Protein AF-A0A4Q2Y8M2-F1 (afdb_monomer_lite)

Secondary structure (DSSP, 8-state):
---SS-EEEEPPTTS-SHHHHHHHHHHTS-EEEEEE-TTS-EEEEEE---S-EEEEE--BTTB---SHHHHHHHHHHHHHTT----EEEESSTTTTTT-GGGHHHHHHHHHHHHHTT--SEEEEE--B-SEEEE----S-GGGS-TTEESSS-BB-HHHHHHHHHHHHHHHHHHH-

Foldseek 3Di:
DADPDAEEFEADQAQHQVVRVVVLVVQQAWDWDWDADPVRDIDIDIHHGDLRYAYEQAAHPVAGQLAPVSLVVQLVVCVVSVHDLAYEYELAHRVQVLDQVSSLVSLLNNLVCLLVQDPNHPYYHFFEWQDFFADDDDPPPVPDDPTHHNDRTHHHPVSVVVSVVSNVVSNVSNVD

Radius of gyration: 18.72 Å; chains: 1; bounding box: 33×50×51 Å

Structure (mmCIF, N/CA/C/O backbone):
data_AF-A0A4Q2Y8M2-F1
#
_entry.id   AF-A0A4Q2Y8M2-F1
#
loop_
_atom_site.group_PDB
_atom_site.id
_atom_site.type_symbol
_atom_site.label_atom_id
_atom_site.label_alt_id
_atom_site.label_comp_id
_atom_site.label_asym_id
_atom_site.label_entity_id
_atom_site.label_seq_id
_atom_site.pdbx_PDB_ins_code
_atom_site.Cartn_x
_atom_site.Cartn_y
_atom_site.Cartn_z
_atom_site.occupancy
_atom_site.B_iso_or_equiv
_atom_site.auth_seq_id
_atom_site.auth_comp_id
_atom_site.auth_asym_id
_atom_site.auth_atom_id
_atom_site.pdbx_PDB_model_num
ATOM 1 N N . SER A 1 1 ? -5.500 16.878 3.186 1.00 90.25 1 SER A N 1
ATOM 2 C CA . SER A 1 1 ? -6.863 17.110 3.702 1.00 90.25 1 SER A CA 1
ATOM 3 C C . SER A 1 1 ? -7.914 17.375 2.622 1.00 90.25 1 SER A C 1
ATOM 5 O O . SER A 1 1 ? -9.065 17.073 2.869 1.00 90.25 1 SER A O 1
ATOM 7 N N . GLY A 1 2 ? -7.593 17.951 1.450 1.00 95.31 2 GLY A N 1
ATOM 8 C CA . GLY A 1 2 ? -8.614 18.401 0.478 1.00 95.31 2 GLY A CA 1
ATOM 9 C C . GLY A 1 2 ? -9.017 17.437 -0.646 1.00 95.31 2 GLY A C 1
ATOM 10 O O . GLY A 1 2 ? -9.758 17.847 -1.533 1.00 95.31 2 GLY A O 1
ATOM 11 N N . LEU A 1 3 ? -8.504 16.203 -0.670 1.00 97.00 3 LEU A N 1
ATOM 12 C CA . LEU A 1 3 ? -8.847 15.233 -1.718 1.00 97.00 3 LEU A CA 1
ATOM 13 C C . LEU A 1 3 ? -10.211 14.594 -1.440 1.00 97.00 3 LEU A C 1
ATOM 15 O O . LEU A 1 3 ? -10.475 14.175 -0.318 1.00 97.00 3 LEU A 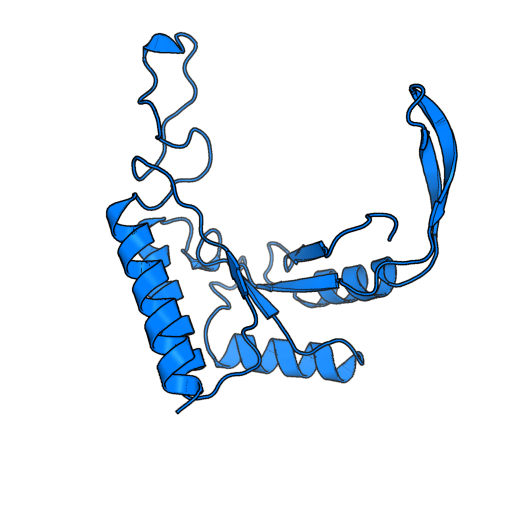O 1
ATOM 19 N N . SER A 1 4 ? -11.036 14.456 -2.477 1.00 96.25 4 SER A N 1
ATOM 20 C CA . SER A 1 4 ? -12.391 13.881 -2.407 1.00 96.25 4 SER A CA 1
ATOM 21 C C . SER A 1 4 ? -12.416 12.344 -2.451 1.00 96.25 4 SER A C 1
ATOM 23 O O . SER A 1 4 ? -13.362 11.757 -2.969 1.00 96.25 4 SER A O 1
ATOM 25 N N . MET A 1 5 ? -11.361 11.688 -1.966 1.00 97.88 5 MET A N 1
ATOM 26 C CA . MET A 1 5 ? -11.215 10.229 -1.960 1.00 97.88 5 MET A CA 1
ATOM 27 C C . MET A 1 5 ? -10.392 9.767 -0.747 1.00 97.88 5 MET A C 1
ATOM 29 O O . MET A 1 5 ? -9.653 10.582 -0.181 1.00 97.88 5 MET A O 1
ATOM 33 N N . PRO A 1 6 ? -10.474 8.482 -0.350 1.00 97.81 6 PRO A N 1
ATOM 34 C CA . PRO A 1 6 ? -9.607 7.926 0.684 1.00 97.81 6 PRO A CA 1
ATOM 35 C C . PRO A 1 6 ? -8.120 8.068 0.341 1.00 97.81 6 PRO A C 1
ATOM 37 O O . PRO A 1 6 ? -7.733 7.984 -0.825 1.00 97.81 6 PRO A O 1
ATOM 40 N N . VAL A 1 7 ? -7.278 8.262 1.359 1.00 98.38 7 VAL A N 1
ATOM 41 C CA . VAL A 1 7 ? -5.824 8.428 1.189 1.00 98.38 7 VAL A CA 1
ATOM 42 C C . VAL A 1 7 ? -5.074 7.512 2.147 1.00 98.38 7 VAL A C 1
ATOM 44 O O . VAL A 1 7 ? -5.260 7.576 3.358 1.00 98.38 7 VAL A O 1
ATOM 47 N N . GLY A 1 8 ? -4.203 6.662 1.611 1.00 98.31 8 GLY A N 1
ATOM 48 C CA . GLY A 1 8 ? -3.321 5.828 2.421 1.00 98.31 8 GLY A CA 1
ATOM 49 C C . GLY A 1 8 ? -1.956 6.484 2.632 1.00 98.31 8 GLY A C 1
ATOM 50 O O . GLY A 1 8 ? -1.330 6.945 1.676 1.00 98.31 8 GLY A O 1
ATOM 51 N N . PHE A 1 9 ? -1.473 6.506 3.873 1.00 98.56 9 PHE A N 1
ATOM 52 C CA . PHE A 1 9 ? -0.144 7.005 4.229 1.00 98.56 9 PHE A CA 1
ATOM 53 C C . PHE A 1 9 ? 0.800 5.837 4.522 1.00 98.56 9 PHE A C 1
ATOM 55 O O . PHE A 1 9 ? 0.577 5.057 5.446 1.00 98.56 9 PHE A O 1
ATOM 62 N N . LYS A 1 10 ? 1.873 5.717 3.731 1.00 98.50 10 LYS A N 1
ATOM 63 C CA . LYS A 1 10 ? 2.918 4.699 3.922 1.00 98.50 10 LYS A CA 1
ATOM 64 C C . LYS A 1 10 ? 3.766 5.002 5.157 1.00 98.50 10 LYS A C 1
ATOM 66 O O . LYS A 1 10 ? 4.166 6.149 5.356 1.00 98.50 10 LYS A O 1
ATOM 71 N N . ASN A 1 11 ? 4.133 3.971 5.923 1.00 98.12 11 ASN A N 1
ATOM 72 C CA . ASN A 1 11 ? 5.161 4.114 6.957 1.00 98.12 11 ASN A CA 1
ATOM 73 C C . ASN A 1 11 ? 6.494 4.618 6.355 1.00 98.12 11 ASN A C 1
ATOM 75 O O . ASN A 1 11 ? 6.804 4.421 5.167 1.00 98.12 11 ASN A O 1
ATOM 79 N N . GLY A 1 12 ? 7.312 5.276 7.181 1.00 96.06 12 GLY A N 1
ATOM 80 C CA . GLY A 1 12 ? 8.600 5.832 6.763 1.00 96.06 12 GLY A CA 1
ATOM 81 C C . GLY A 1 12 ? 9.545 4.755 6.221 1.00 96.06 12 GLY A C 1
ATOM 82 O O . GLY A 1 12 ? 9.462 3.597 6.618 1.00 96.06 12 GLY A O 1
ATOM 83 N N . THR A 1 13 ? 10.481 5.116 5.337 1.00 92.00 13 THR A N 1
ATOM 84 C CA . THR A 1 13 ? 11.440 4.158 4.736 1.00 92.00 13 THR A CA 1
A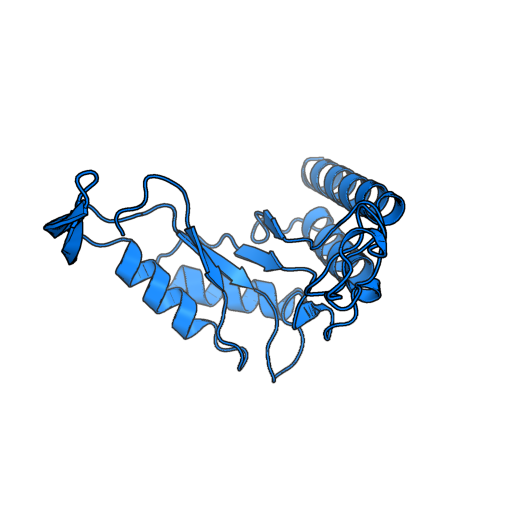TOM 85 C C . THR A 1 13 ? 12.347 3.482 5.771 1.00 92.00 13 THR A C 1
ATOM 87 O O . THR A 1 13 ? 12.871 2.400 5.525 1.00 92.00 13 THR A O 1
ATOM 90 N N . GLY A 1 14 ? 12.515 4.092 6.948 1.00 92.50 14 GLY A N 1
ATOM 91 C CA . GLY A 1 14 ? 13.184 3.483 8.099 1.00 92.50 14 GLY A CA 1
ATOM 92 C C . GLY A 1 14 ? 12.340 2.465 8.879 1.00 92.50 14 GLY A C 1
ATOM 93 O O . GLY A 1 14 ? 12.885 1.831 9.766 1.00 92.50 14 GLY A O 1
ATOM 94 N N . GLY A 1 15 ? 11.048 2.307 8.567 1.00 92.75 15 GLY A N 1
ATOM 95 C CA . GLY A 1 15 ? 10.101 1.441 9.288 1.00 92.75 15 GLY A CA 1
ATOM 96 C C . GLY A 1 15 ? 9.174 2.181 10.263 1.00 92.75 15 GLY A C 1
ATOM 97 O O . GLY A 1 15 ? 8.195 1.607 10.723 1.00 92.75 15 GLY A O 1
ATOM 98 N N . SER A 1 16 ? 9.427 3.466 10.547 1.00 94.94 16 SER A N 1
ATOM 99 C CA . SER A 1 16 ? 8.624 4.238 11.510 1.00 94.94 16 SER A CA 1
ATOM 100 C C . SER A 1 16 ? 7.170 4.406 11.057 1.00 94.94 16 SER A C 1
ATOM 102 O O . SER A 1 16 ? 6.900 5.017 10.017 1.00 94.94 16 SER A O 1
ATOM 104 N N . ILE A 1 17 ? 6.246 3.887 11.867 1.00 96.62 17 ILE A N 1
ATOM 105 C CA . ILE A 1 17 ? 4.794 4.023 11.691 1.00 96.62 17 ILE A CA 1
ATOM 106 C C . ILE A 1 17 ? 4.316 5.413 12.133 1.00 96.62 17 ILE A C 1
ATOM 108 O O . ILE A 1 17 ? 3.436 5.972 11.484 1.00 96.62 17 ILE A O 1
ATOM 112 N N . GLN A 1 18 ? 4.936 6.013 13.159 1.00 97.31 18 GLN A N 1
ATOM 113 C CA . GLN A 1 18 ? 4.498 7.290 13.742 1.00 97.31 18 GLN A CA 1
ATOM 114 C C . GLN A 1 18 ? 4.350 8.406 12.696 1.00 97.31 18 GLN A C 1
ATOM 116 O O . GLN A 1 18 ? 3.359 9.123 12.709 1.00 97.31 18 GLN A O 1
ATOM 121 N N . ILE A 1 19 ? 5.266 8.477 11.723 1.00 96.19 19 ILE A N 1
ATOM 122 C CA . ILE A 1 19 ? 5.219 9.465 10.630 1.00 96.19 19 ILE A CA 1
ATOM 123 C C . ILE A 1 19 ? 3.903 9.377 9.839 1.00 96.19 19 ILE A C 1
ATOM 125 O O . ILE A 1 19 ? 3.341 10.396 9.444 1.00 96.19 19 ILE A O 1
ATOM 129 N N . ALA A 1 20 ? 3.407 8.162 9.591 1.00 97.94 20 ALA A N 1
ATOM 130 C CA . ALA A 1 20 ? 2.149 7.965 8.881 1.00 97.94 20 ALA A CA 1
ATOM 131 C C . ALA A 1 20 ? 0.944 8.315 9.763 1.00 97.94 20 ALA A C 1
ATOM 133 O O . ALA A 1 20 ? -0.022 8.884 9.262 1.00 97.94 20 ALA A O 1
ATOM 134 N N . LEU A 1 21 ? 1.010 8.029 11.066 1.00 98.00 21 LEU A N 1
ATOM 135 C CA . LEU A 1 21 ? -0.060 8.368 12.003 1.00 98.00 21 LEU A CA 1
ATOM 136 C C . LEU A 1 21 ? -0.215 9.885 12.170 1.00 98.00 21 LEU A C 1
ATOM 138 O O . LEU A 1 21 ? -1.326 10.403 12.055 1.00 98.00 21 LEU A O 1
ATOM 142 N N . ASP A 1 22 ? 0.898 10.608 12.316 1.00 97.88 22 ASP A N 1
ATOM 143 C CA . ASP A 1 22 ? 0.912 12.075 12.361 1.00 97.88 22 ASP A CA 1
ATOM 144 C C . ASP A 1 22 ? 0.317 12.670 11.074 1.00 97.88 22 ASP A C 1
ATOM 146 O O . ASP A 1 22 ? -0.458 13.630 11.105 1.00 97.88 22 ASP A O 1
ATOM 150 N N . ALA A 1 23 ? 0.634 12.068 9.923 1.00 98.00 23 ALA A N 1
ATOM 151 C CA . ALA A 1 23 ? 0.098 12.488 8.635 1.00 98.00 23 ALA A CA 1
ATOM 152 C C . ALA A 1 23 ? -1.414 12.235 8.512 1.00 98.00 23 ALA A C 1
ATOM 154 O O . ALA A 1 23 ? -2.127 13.101 8.005 1.00 98.00 23 ALA A O 1
ATOM 155 N N . ILE A 1 24 ? -1.916 11.100 9.014 1.00 98.19 24 ILE A N 1
ATOM 156 C CA . ILE A 1 24 ? -3.353 10.782 9.065 1.00 98.19 24 ILE A CA 1
ATOM 157 C C . ILE A 1 24 ? -4.092 11.805 9.935 1.00 98.19 24 ILE A C 1
ATOM 159 O O . ILE A 1 24 ? -5.086 12.379 9.486 1.00 98.19 24 ILE A O 1
ATOM 163 N N . GLN A 1 25 ? -3.586 12.091 11.140 1.00 97.38 25 GLN A N 1
ATOM 164 C CA . GLN A 1 25 ? -4.183 13.092 12.029 1.00 97.38 25 GLN A CA 1
ATOM 165 C C . GLN A 1 25 ? -4.171 14.493 11.413 1.00 97.38 25 GLN A C 1
ATOM 167 O O . GLN A 1 25 ? -5.164 15.212 11.474 1.00 97.38 25 GLN A O 1
ATOM 172 N N . SER A 1 26 ? -3.059 14.892 10.793 1.00 98.00 26 SER A N 1
ATOM 173 C CA . SER A 1 26 ? -2.963 16.185 10.116 1.00 98.00 26 SER A CA 1
ATOM 174 C C . SER A 1 26 ? -3.946 16.268 8.947 1.00 98.00 26 SER A C 1
ATOM 176 O O . SER A 1 26 ? -4.658 17.262 8.788 1.00 98.00 26 SER A O 1
ATOM 178 N N . ALA A 1 27 ? -4.046 15.208 8.141 1.00 98.06 27 ALA A N 1
ATOM 179 C CA . ALA A 1 27 ? -4.924 15.166 6.982 1.00 98.06 27 ALA A CA 1
ATOM 180 C C . ALA A 1 27 ? -6.414 15.184 7.347 1.00 98.06 27 ALA A C 1
ATOM 182 O O . ALA A 1 27 ? -7.194 15.679 6.528 1.00 98.06 27 ALA A O 1
ATOM 183 N N . SER A 1 28 ? -6.801 14.709 8.537 1.00 96.75 28 SER A N 1
ATOM 184 C CA . SER A 1 28 ? -8.193 14.712 9.009 1.00 96.75 28 SER A CA 1
ATOM 185 C C . SER A 1 28 ? -8.701 16.086 9.450 1.00 96.75 28 SER A C 1
ATOM 187 O O . SER A 1 28 ? -9.899 16.255 9.657 1.00 96.75 28 SER A O 1
ATOM 189 N N . ARG A 1 29 ? -7.825 17.093 9.557 1.00 97.69 29 ARG A N 1
ATOM 190 C CA . ARG A 1 29 ? -8.188 18.451 9.983 1.00 97.69 29 ARG A CA 1
ATOM 191 C C . ARG A 1 29 ? -8.331 19.424 8.806 1.00 97.69 29 ARG A C 1
ATOM 193 O O . ARG A 1 29 ? -7.756 19.187 7.740 1.00 97.69 29 ARG A O 1
ATOM 200 N N . PRO A 1 30 ? -9.058 20.541 8.989 1.00 98.06 30 PRO A N 1
ATOM 201 C CA . PRO A 1 30 ? -9.048 21.652 8.046 1.00 98.06 30 PRO A CA 1
ATOM 202 C C . PRO A 1 30 ? -7.659 22.280 7.881 1.00 98.06 30 PRO A C 1
ATOM 204 O O . PRO A 1 30 ? -6.910 22.402 8.846 1.00 98.06 30 PRO A O 1
ATOM 207 N N . HIS A 1 31 ? -7.339 22.733 6.667 1.00 98.19 31 HIS A N 1
ATOM 208 C CA . HIS A 1 31 ? -6.095 23.462 6.357 1.00 98.19 31 HIS A CA 1
ATOM 209 C C . HIS A 1 31 ? -6.363 24.672 5.468 1.00 98.19 31 HIS A C 1
ATOM 211 O O . HIS A 1 31 ? -7.260 24.614 4.625 1.00 98.19 31 HIS A O 1
ATOM 217 N N . HIS A 1 32 ? -5.516 25.698 5.600 1.00 97.94 32 HIS A N 1
ATOM 218 C CA . HIS A 1 32 ? -5.388 26.825 4.673 1.00 97.94 32 HIS A CA 1
ATOM 219 C C . HIS A 1 32 ? -3.968 26.866 4.101 1.00 97.94 32 HIS A C 1
ATOM 221 O O . HIS A 1 32 ? -3.005 26.900 4.862 1.00 97.94 32 HIS A O 1
ATOM 227 N N . PHE A 1 33 ? -3.821 26.855 2.777 1.00 97.38 33 PHE A N 1
ATOM 228 C CA . PHE A 1 33 ? -2.507 26.851 2.125 1.00 97.38 33 PHE A CA 1
ATOM 229 C C . PHE A 1 33 ? -2.570 27.431 0.709 1.00 97.38 33 PHE A C 1
ATOM 231 O O . PHE A 1 33 ? -3.641 27.536 0.112 1.00 97.38 33 PHE A O 1
ATOM 238 N N . LEU A 1 34 ? -1.414 27.814 0.164 1.00 97.69 34 LEU A N 1
ATOM 239 C CA . LEU A 1 34 ? -1.296 28.277 -1.219 1.00 97.69 34 LEU A CA 1
ATOM 240 C C . LEU A 1 34 ? -1.332 27.085 -2.180 1.00 97.69 34 LEU A C 1
ATOM 242 O O . LEU A 1 34 ? -0.600 26.113 -2.005 1.00 97.69 34 LEU A O 1
ATOM 246 N N . SER A 1 35 ? -2.174 27.163 -3.204 1.00 97.31 35 SER A N 1
ATOM 247 C CA . SER A 1 35 ? -2.283 26.145 -4.248 1.00 97.31 35 SER A CA 1
ATOM 248 C C . SER A 1 35 ? -2.659 26.773 -5.590 1.00 97.31 35 SER A C 1
ATOM 250 O O . SER A 1 35 ? -2.712 27.994 -5.727 1.00 97.31 35 SER A O 1
ATOM 252 N N . VAL A 1 36 ? -2.904 25.935 -6.593 1.00 96.94 36 VAL A N 1
ATOM 253 C CA . VAL A 1 36 ? -3.269 26.347 -7.950 1.00 96.94 36 VAL A CA 1
ATOM 254 C C . VAL A 1 36 ? -4.727 25.976 -8.202 1.00 96.94 36 VAL A C 1
ATOM 256 O O . VAL A 1 36 ? -5.156 24.861 -7.906 1.00 96.94 36 VAL A O 1
ATOM 259 N N . THR A 1 37 ? -5.511 26.913 -8.729 1.00 95.38 37 THR A N 1
ATOM 260 C CA . THR A 1 37 ? -6.903 26.655 -9.110 1.00 95.38 37 THR A CA 1
ATOM 261 C C . THR A 1 37 ? -6.977 25.863 -10.415 1.00 95.38 37 THR A C 1
ATOM 263 O O . THR A 1 37 ? -5.999 25.717 -11.146 1.00 95.38 37 THR A O 1
ATOM 266 N N . LYS A 1 38 ? -8.177 25.399 -10.782 1.00 94.38 38 LYS A N 1
ATOM 267 C CA . LYS A 1 38 ? -8.401 24.724 -12.072 1.00 94.38 38 LYS A CA 1
ATOM 268 C C . LYS A 1 38 ? -8.106 25.618 -13.285 1.00 94.38 38 LYS A C 1
ATOM 270 O O . LYS A 1 38 ? -7.884 25.101 -14.371 1.00 94.38 38 LYS A O 1
ATOM 275 N N . GLN A 1 39 ? -8.099 26.938 -13.102 1.00 96.38 39 GLN A N 1
ATOM 276 C CA . GLN A 1 39 ? -7.753 27.922 -14.128 1.00 96.38 39 GLN A CA 1
ATOM 277 C C . GLN A 1 39 ? -6.238 28.168 -14.233 1.00 96.38 39 GLN A C 1
ATOM 279 O O . GLN A 1 39 ? -5.818 29.000 -15.030 1.00 96.38 39 GLN A O 1
ATOM 284 N N . GLY A 1 40 ? -5.412 27.477 -13.437 1.00 96.62 40 GLY A N 1
ATOM 285 C CA . GLY A 1 40 ? -3.954 27.604 -13.491 1.00 96.62 40 GLY A CA 1
ATOM 286 C C . GLY A 1 40 ? -3.395 28.834 -12.774 1.00 96.62 40 GLY A C 1
ATOM 287 O O . GLY A 1 40 ? -2.232 29.170 -12.970 1.00 96.62 40 GLY A O 1
ATOM 288 N N . VAL A 1 41 ? -4.193 29.506 -11.939 1.00 97.38 41 VAL A N 1
ATOM 289 C CA . VAL A 1 41 ? -3.753 30.673 -11.158 1.00 97.38 41 VAL A CA 1
ATOM 290 C C . VAL A 1 41 ? -3.542 30.305 -9.693 1.00 97.38 41 VAL A C 1
ATOM 292 O O . VAL A 1 41 ? -4.218 29.427 -9.158 1.00 97.38 41 VAL A O 1
ATOM 295 N N . SER A 1 42 ? -2.601 30.973 -9.028 1.00 97.06 42 SER A N 1
ATOM 296 C CA . SER A 1 42 ? -2.351 30.771 -7.599 1.00 97.06 42 SER A CA 1
ATOM 297 C C . SER A 1 42 ? -3.501 31.316 -6.750 1.00 97.06 42 SER A C 1
ATOM 299 O O . SER A 1 42 ? -3.954 32.438 -6.976 1.00 97.06 42 SER A O 1
ATOM 301 N N . ALA A 1 43 ? -3.924 30.565 -5.737 1.00 97.25 43 ALA A N 1
ATOM 302 C CA . ALA A 1 43 ? -4.942 30.977 -4.777 1.00 97.25 43 ALA A CA 1
ATOM 303 C C . ALA A 1 43 ? -4.674 30.396 -3.383 1.00 97.25 43 ALA A C 1
ATOM 305 O O . ALA A 1 43 ? -3.930 29.427 -3.222 1.00 97.25 43 ALA A O 1
ATOM 306 N N . ILE A 1 44 ? -5.323 30.971 -2.372 1.00 97.06 44 ILE A N 1
ATOM 307 C CA . ILE A 1 44 ? -5.419 30.364 -1.043 1.00 97.06 44 ILE A CA 1
ATOM 308 C C . ILE A 1 44 ? -6.568 29.354 -1.079 1.00 97.06 44 ILE A C 1
ATOM 310 O O . ILE A 1 44 ? -7.703 29.709 -1.391 1.00 97.06 44 ILE A O 1
ATOM 314 N N . VAL A 1 45 ? -6.277 28.101 -0.748 1.00 96.50 45 VAL A N 1
ATOM 315 C CA . VAL A 1 45 ? -7.258 27.018 -0.652 1.00 96.50 45 VAL A CA 1
ATOM 316 C C . VAL A 1 45 ? -7.556 26.743 0.813 1.00 96.50 45 VAL A C 1
ATOM 318 O O . VAL A 1 45 ? -6.640 26.662 1.629 1.00 96.50 45 VAL A O 1
ATOM 321 N N . SER A 1 46 ? -8.839 26.574 1.129 1.00 97.31 46 SER A N 1
ATOM 322 C CA . SER A 1 46 ? -9.309 26.019 2.398 1.00 97.31 46 SER A CA 1
ATOM 323 C C . SER A 1 46 ? -9.846 24.607 2.165 1.00 97.31 46 SER A C 1
ATOM 325 O O . SER A 1 46 ? -10.444 24.324 1.127 1.00 97.31 46 SER A O 1
ATOM 327 N N . THR A 1 47 ? -9.613 23.707 3.114 1.00 97.94 47 THR A N 1
ATOM 328 C CA . THR A 1 47 ? -10.046 22.303 3.052 1.00 97.94 47 THR A CA 1
ATOM 329 C C . THR A 1 47 ? -10.761 21.926 4.339 1.00 97.94 47 THR A C 1
ATOM 331 O O . THR A 1 47 ? -10.435 22.474 5.385 1.00 97.94 47 THR A O 1
ATOM 334 N N . ALA A 1 48 ? -11.699 20.979 4.280 1.00 97.62 48 ALA A N 1
ATOM 335 C CA . ALA A 1 48 ? -12.467 20.541 5.450 1.00 97.62 48 ALA A CA 1
ATOM 336 C C . ALA A 1 48 ? -11.760 19.467 6.303 1.00 97.62 48 ALA A C 1
ATOM 338 O O . ALA A 1 48 ? -12.164 19.231 7.435 1.00 97.62 48 ALA A O 1
ATOM 339 N N . GLY A 1 49 ? -10.709 18.831 5.776 1.00 97.94 49 GLY A N 1
ATOM 340 C CA . GLY A 1 49 ? -10.162 17.595 6.342 1.00 97.94 49 GLY A CA 1
ATOM 341 C C . GLY A 1 49 ? -10.591 16.367 5.543 1.00 97.94 49 GLY A C 1
ATOM 342 O O . GLY A 1 49 ? -11.551 16.410 4.778 1.00 97.94 49 GLY A O 1
ATOM 343 N N . ASN A 1 50 ? -9.838 15.279 5.692 1.00 98.06 50 ASN A N 1
ATOM 344 C CA . ASN A 1 50 ? -10.137 13.977 5.107 1.00 98.06 50 ASN A CA 1
ATOM 345 C C . ASN A 1 50 ? -10.103 12.904 6.201 1.00 98.06 50 ASN A C 1
ATOM 347 O O . ASN A 1 50 ? -9.034 12.460 6.616 1.00 98.06 50 ASN A O 1
ATOM 351 N N . GLU A 1 51 ? -11.281 12.481 6.651 1.00 95.56 51 GLU A N 1
ATOM 352 C CA . GLU A 1 51 ? -11.443 11.442 7.676 1.00 95.56 51 GLU A CA 1
ATOM 353 C C . GLU A 1 51 ? -11.269 10.019 7.118 1.00 95.56 51 GLU A C 1
ATOM 355 O O . GLU A 1 51 ? -11.171 9.059 7.872 1.00 95.56 51 GLU A O 1
ATOM 360 N N . SER A 1 52 ? -11.179 9.865 5.792 1.00 96.62 52 SER A N 1
ATOM 361 C CA . SER A 1 52 ? -10.988 8.581 5.101 1.00 96.62 52 SER A CA 1
ATOM 362 C C . SER A 1 52 ? -9.507 8.253 4.864 1.00 96.62 52 SER A C 1
ATOM 364 O O . SER A 1 52 ? -9.131 7.694 3.829 1.00 96.62 52 SER A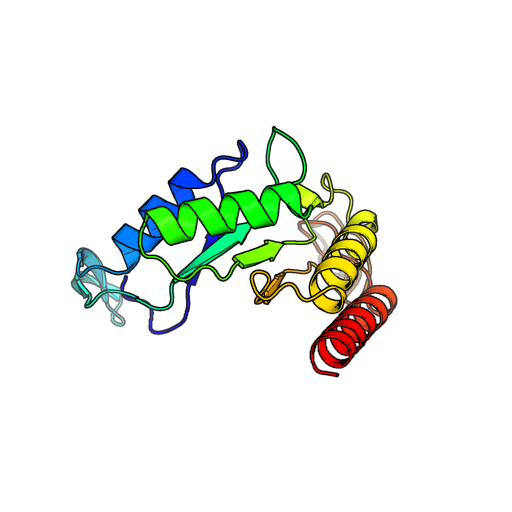 O 1
ATOM 366 N N . CYS A 1 53 ? -8.643 8.621 5.811 1.00 97.94 53 CYS A N 1
ATOM 367 C CA . CYS A 1 53 ? -7.218 8.308 5.758 1.00 97.94 53 CYS A CA 1
ATOM 368 C C . CYS A 1 53 ? -6.909 6.985 6.477 1.00 97.94 53 CYS A C 1
ATOM 370 O O . CYS A 1 53 ? -7.554 6.652 7.468 1.00 97.94 53 CYS A O 1
ATOM 372 N N . HIS A 1 54 ? -5.920 6.229 5.997 1.00 98.38 54 HIS A N 1
ATOM 373 C CA . HIS A 1 54 ? -5.520 4.954 6.610 1.00 98.38 54 HIS A CA 1
ATOM 374 C C . HIS A 1 54 ? -4.010 4.710 6.523 1.00 98.38 54 HIS A C 1
ATOM 376 O O . HIS A 1 54 ? -3.302 5.339 5.734 1.00 98.38 54 HIS A O 1
ATOM 382 N N . LEU A 1 55 ? -3.515 3.789 7.349 1.00 98.69 55 LEU A N 1
ATOM 383 C CA . LEU A 1 55 ? -2.110 3.388 7.385 1.00 98.69 55 LEU A CA 1
ATOM 384 C C . LEU A 1 55 ? -1.808 2.349 6.296 1.00 98.69 55 LEU A C 1
ATOM 386 O O . LEU A 1 55 ? -2.578 1.408 6.112 1.00 98.69 55 LEU A O 1
ATOM 390 N N . ILE A 1 56 ? -0.660 2.492 5.625 1.00 98.81 56 ILE A N 1
ATOM 391 C CA . ILE A 1 56 ? -0.085 1.473 4.739 1.00 98.81 56 ILE A CA 1
ATOM 392 C C . ILE A 1 56 ? 1.241 0.963 5.329 1.00 98.81 56 ILE A C 1
ATOM 394 O O . ILE A 1 56 ? 2.209 1.724 5.451 1.00 98.81 56 ILE A O 1
ATOM 398 N N . LEU A 1 57 ? 1.303 -0.334 5.636 1.00 98.75 57 LEU A N 1
ATOM 399 C CA . LEU A 1 57 ? 2.520 -1.047 6.033 1.00 98.75 57 LEU A CA 1
ATOM 400 C C . LEU A 1 57 ? 3.261 -1.548 4.786 1.00 98.75 57 LEU A C 1
ATOM 402 O O . LEU A 1 57 ? 2.691 -2.297 4.000 1.00 98.75 57 LEU A O 1
ATOM 406 N N . ARG A 1 58 ? 4.513 -1.129 4.579 1.00 98.50 58 ARG A N 1
ATOM 407 C CA . ARG A 1 58 ? 5.307 -1.402 3.358 1.00 98.50 58 ARG A CA 1
ATOM 408 C C . ARG A 1 58 ? 6.762 -1.812 3.617 1.00 98.50 58 ARG A C 1
ATOM 410 O O . ARG A 1 58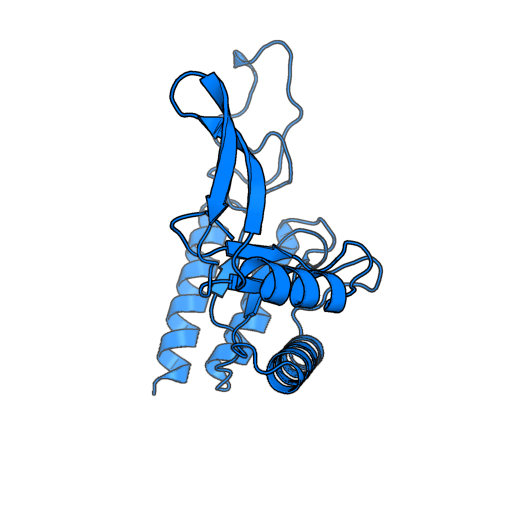 ? 7.632 -1.623 2.760 1.00 98.50 58 ARG A O 1
ATOM 417 N N . GLY A 1 59 ? 7.041 -2.295 4.821 1.00 97.88 59 GLY A N 1
ATOM 418 C CA . GLY A 1 59 ? 8.374 -2.600 5.327 1.00 97.88 59 GLY A CA 1
ATOM 419 C C . GLY A 1 59 ? 9.233 -1.355 5.554 1.00 97.88 59 GLY A C 1
ATOM 420 O O . GLY A 1 59 ? 8.782 -0.209 5.457 1.00 97.88 59 GLY A O 1
ATOM 421 N N . GLY A 1 60 ? 10.507 -1.574 5.850 1.00 95.75 60 GLY A N 1
ATOM 422 C CA . GLY A 1 60 ? 11.499 -0.516 6.005 1.00 95.75 60 GLY A CA 1
ATOM 423 C C . GLY A 1 60 ? 12.910 -1.074 6.145 1.00 95.75 60 GLY A C 1
ATOM 424 O O . GLY A 1 60 ? 13.150 -2.258 5.932 1.00 95.75 60 GLY A O 1
ATOM 425 N N . LYS A 1 61 ? 13.865 -0.222 6.529 1.00 92.62 61 LYS A N 1
ATOM 426 C CA . LYS A 1 61 ? 15.253 -0.644 6.803 1.00 92.62 61 LYS A CA 1
ATOM 427 C C . LYS A 1 61 ? 15.368 -1.701 7.910 1.00 92.62 61 LYS A C 1
ATOM 429 O O . LYS A 1 61 ? 16.330 -2.456 7.908 1.00 92.62 61 LYS A O 1
ATOM 434 N N . SER A 1 62 ? 14.408 -1.744 8.832 1.00 90.00 62 SER A N 1
ATOM 435 C CA . SER A 1 62 ? 14.308 -2.758 9.888 1.00 90.00 62 SER A CA 1
ATOM 436 C C . SER A 1 62 ? 13.820 -4.125 9.392 1.00 90.00 62 SER A C 1
ATOM 438 O O . SER A 1 62 ? 13.809 -5.067 10.173 1.00 90.00 62 SER A O 1
ATOM 440 N N . GLY A 1 63 ? 13.418 -4.232 8.121 1.00 95.94 63 GLY A N 1
ATOM 441 C CA . GLY A 1 63 ? 12.860 -5.439 7.518 1.00 95.94 63 GLY A CA 1
ATOM 442 C C . GLY A 1 63 ? 11.385 -5.292 7.124 1.00 95.94 63 GLY A C 1
ATOM 443 O O . GLY A 1 63 ? 10.822 -4.188 7.185 1.00 95.94 63 GLY A O 1
ATOM 444 N N . PRO A 1 64 ? 10.765 -6.398 6.681 1.00 98.31 64 PRO A N 1
ATOM 445 C CA . PRO A 1 64 ? 9.326 -6.481 6.464 1.00 98.31 64 PRO A CA 1
ATOM 446 C C . PRO A 1 64 ? 8.523 -6.211 7.743 1.00 98.31 64 PRO A C 1
ATOM 448 O O . PRO A 1 64 ? 9.020 -6.406 8.847 1.00 98.31 64 PRO A O 1
ATOM 451 N N . ASN A 1 65 ? 7.278 -5.766 7.590 1.00 98.44 65 ASN A N 1
ATOM 452 C CA . ASN A 1 65 ? 6.347 -5.488 8.685 1.00 98.44 65 ASN A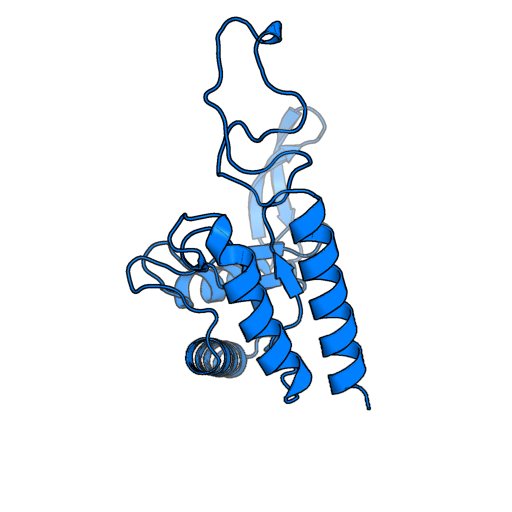 CA 1
ATOM 453 C C . ASN A 1 65 ? 4.910 -5.945 8.367 1.00 98.44 65 ASN A C 1
ATOM 455 O O . ASN A 1 65 ? 3.944 -5.285 8.748 1.00 98.44 65 ASN A O 1
ATOM 459 N N . TYR A 1 66 ? 4.772 -7.050 7.630 1.00 98.69 66 TYR A N 1
ATOM 460 C CA . TYR A 1 66 ? 3.482 -7.663 7.286 1.00 98.69 66 TYR A CA 1
ATOM 461 C C . TYR A 1 66 ? 3.063 -8.791 8.238 1.00 98.69 66 TYR A C 1
ATOM 463 O O . TYR A 1 66 ? 1.917 -9.233 8.185 1.00 98.69 66 TYR A O 1
ATOM 471 N N . ASP A 1 67 ? 3.979 -9.274 9.079 1.00 98.50 67 ASP A N 1
ATOM 472 C CA . ASP A 1 67 ? 3.731 -10.366 10.013 1.00 98.50 67 ASP A CA 1
ATOM 473 C C . ASP A 1 67 ? 2.704 -9.969 11.088 1.00 98.50 67 ASP A C 1
ATOM 475 O O . ASP A 1 67 ? 2.457 -8.788 11.357 1.00 98.50 67 ASP A O 1
ATOM 479 N N . SER A 1 68 ? 2.114 -10.967 11.744 1.00 98.31 68 SER A N 1
ATOM 480 C CA . SER A 1 68 ? 1.043 -10.741 12.718 1.00 98.31 68 SER A CA 1
ATOM 481 C C . SER A 1 68 ? 1.458 -9.875 13.909 1.00 98.31 68 SER A C 1
ATOM 483 O O . SER A 1 68 ? 0.614 -9.167 14.457 1.00 98.31 68 SER A O 1
ATOM 485 N N . GLN A 1 69 ? 2.733 -9.906 14.322 1.00 98.19 69 GLN A N 1
ATOM 486 C CA . GLN A 1 69 ? 3.216 -9.075 15.426 1.00 98.19 69 GLN A CA 1
ATOM 487 C C . GLN A 1 69 ? 3.280 -7.608 14.995 1.00 98.19 69 GLN A C 1
ATOM 489 O O . GLN A 1 69 ? 2.804 -6.735 15.723 1.00 98.19 69 GLN A O 1
ATOM 494 N N . SER A 1 70 ? 3.803 -7.339 13.798 1.00 98.31 70 SER A N 1
ATOM 495 C CA . SER A 1 70 ? 3.826 -5.999 13.207 1.00 98.31 70 SER A CA 1
ATOM 496 C C . SER A 1 70 ? 2.418 -5.433 12.992 1.00 98.31 70 SER A C 1
ATOM 498 O O . SER A 1 70 ? 2.161 -4.276 13.331 1.00 98.31 70 SER A O 1
ATOM 500 N N . VAL A 1 71 ? 1.480 -6.245 12.489 1.00 98.62 71 VAL A N 1
ATOM 501 C CA . VAL A 1 71 ? 0.075 -5.843 12.290 1.00 98.62 71 VAL A CA 1
ATOM 502 C C . VAL A 1 71 ? -0.609 -5.526 13.624 1.00 98.62 71 VAL A C 1
ATOM 504 O O . VAL A 1 71 ? -1.262 -4.489 13.741 1.00 98.62 71 VAL A O 1
ATOM 507 N N . ALA A 1 72 ? -0.424 -6.364 14.649 1.00 98.38 72 ALA A N 1
ATOM 508 C CA . ALA A 1 72 ? -0.984 -6.125 15.980 1.00 98.38 72 ALA A CA 1
ATOM 509 C C . ALA A 1 72 ? -0.386 -4.875 16.650 1.00 98.38 72 ALA A C 1
ATOM 511 O O . ALA A 1 72 ? -1.104 -4.101 17.282 1.00 98.38 72 ALA A O 1
ATOM 512 N N . ALA A 1 73 ? 0.918 -4.634 16.485 1.00 98.12 73 ALA A N 1
ATOM 513 C CA . ALA A 1 73 ? 1.559 -3.420 16.982 1.00 98.12 73 ALA A CA 1
ATOM 514 C C . ALA A 1 73 ? 0.989 -2.163 16.303 1.00 98.12 73 ALA A C 1
ATOM 516 O O . ALA A 1 73 ? 0.668 -1.187 16.982 1.00 98.12 73 ALA A O 1
ATOM 517 N N . ALA A 1 74 ? 0.800 -2.201 14.979 1.00 98.31 74 ALA A N 1
ATOM 518 C CA . ALA A 1 74 ? 0.184 -1.108 14.232 1.00 98.31 74 ALA A CA 1
ATOM 519 C C . ALA A 1 74 ? -1.261 -0.836 14.685 1.00 98.31 74 ALA A C 1
ATOM 521 O O . ALA A 1 74 ? -1.644 0.324 14.844 1.00 98.31 74 ALA A O 1
ATOM 522 N N . GLU A 1 75 ? -2.045 -1.888 14.939 1.00 98.44 75 GLU A N 1
ATOM 523 C CA . GLU A 1 75 ? -3.397 -1.766 15.486 1.00 98.44 75 GLU A CA 1
ATOM 524 C C . GLU A 1 75 ? -3.410 -1.041 16.834 1.00 98.44 75 GLU A C 1
ATOM 526 O O . GLU A 1 75 ? -4.190 -0.105 17.021 1.00 98.44 75 GLU A O 1
ATOM 531 N N . THR A 1 76 ? -2.545 -1.455 17.762 1.00 98.44 76 THR A N 1
ATOM 532 C CA . THR A 1 76 ? -2.429 -0.828 19.084 1.00 98.44 76 THR A CA 1
ATOM 533 C C . THR A 1 76 ? -2.110 0.659 18.951 1.00 98.44 76 THR A C 1
ATOM 535 O O . THR A 1 76 ? -2.834 1.482 19.508 1.00 98.44 76 THR A O 1
ATOM 538 N N . MET A 1 77 ? -1.118 1.023 18.130 1.00 98.19 77 MET A N 1
ATOM 539 C CA . MET A 1 77 ? -0.744 2.428 17.913 1.00 98.19 77 MET A CA 1
ATOM 540 C C . MET A 1 77 ? -1.883 3.261 17.299 1.00 98.19 77 MET A C 1
ATOM 542 O O . MET A 1 77 ? -2.075 4.418 17.670 1.00 98.19 77 MET A O 1
ATOM 546 N N . LEU A 1 78 ? -2.656 2.692 16.365 1.00 98.12 78 LEU A N 1
ATOM 547 C CA . LEU A 1 78 ? -3.830 3.360 15.790 1.00 98.12 78 LEU A CA 1
ATOM 548 C C . LEU A 1 78 ? -4.897 3.619 16.861 1.00 98.12 78 LEU A C 1
ATOM 550 O O . LEU A 1 78 ? -5.429 4.728 16.946 1.00 98.12 78 LEU A O 1
ATOM 554 N N . ARG A 1 79 ? -5.180 2.621 17.706 1.00 97.88 79 ARG A N 1
ATOM 555 C CA . ARG A 1 79 ? -6.167 2.730 18.791 1.00 97.88 79 ARG A CA 1
ATOM 556 C C . ARG A 1 79 ? -5.757 3.752 19.844 1.00 97.88 79 ARG A C 1
ATOM 558 O O . ARG A 1 79 ? -6.593 4.556 20.243 1.00 97.88 79 ARG A O 1
ATOM 565 N N . GLU A 1 80 ? -4.488 3.766 20.246 1.00 97.62 80 GLU A N 1
ATOM 566 C CA . GLU A 1 80 ? -3.939 4.746 21.196 1.00 97.62 80 GLU A CA 1
ATOM 567 C C . GLU A 1 80 ? -4.118 6.194 20.717 1.00 97.62 80 GLU A C 1
ATOM 569 O O . GLU A 1 80 ? -4.260 7.110 21.525 1.00 97.62 80 GLU A O 1
ATOM 574 N N . GLN A 1 81 ? -4.174 6.404 19.400 1.00 96.00 81 GLN A N 1
ATOM 575 C CA . GLN A 1 81 ? -4.389 7.713 18.784 1.00 96.00 81 GLN A CA 1
ATOM 576 C C . GLN A 1 81 ? -5.847 7.977 18.373 1.00 96.00 81 GLN A C 1
ATOM 578 O O . GLN A 1 81 ? -6.124 8.977 17.712 1.00 96.00 81 GLN A O 1
ATOM 583 N N . ASN A 1 82 ? -6.791 7.116 18.772 1.00 95.88 82 ASN A N 1
ATOM 584 C CA . ASN A 1 82 ? -8.207 7.179 18.387 1.00 95.88 82 ASN A CA 1
ATOM 585 C C . ASN A 1 82 ? -8.434 7.187 16.861 1.00 95.88 82 ASN A C 1
ATOM 587 O O . ASN A 1 82 ? -9.363 7.823 16.361 1.00 95.88 82 ASN A O 1
ATOM 591 N N . LEU A 1 83 ? -7.582 6.484 16.114 1.00 96.44 83 LEU A N 1
ATOM 592 C CA . LEU A 1 83 ? -7.711 6.289 14.672 1.00 96.44 83 LEU A CA 1
ATOM 593 C C . LEU A 1 83 ? -8.374 4.940 14.361 1.00 96.44 83 LEU A C 1
ATOM 595 O O . LEU A 1 83 ? -8.405 4.028 15.189 1.00 96.44 83 LEU A O 1
ATOM 599 N N . SER A 1 84 ? -8.899 4.800 13.139 1.00 94.88 84 SER A N 1
ATOM 600 C CA . SER A 1 84 ? -9.432 3.519 12.665 1.00 94.88 84 SER A CA 1
ATOM 601 C C . SER A 1 84 ? -8.332 2.446 12.699 1.00 94.88 84 SER A C 1
ATOM 603 O O . SER A 1 84 ? -7.277 2.666 12.107 1.00 94.88 84 SER A O 1
ATOM 605 N N . PRO A 1 85 ? -8.557 1.279 13.334 1.00 95.94 85 PRO A N 1
ATOM 606 C CA . PRO A 1 85 ? -7.539 0.236 13.487 1.00 95.94 85 PRO A CA 1
ATOM 607 C C . PRO A 1 85 ? -7.230 -0.533 12.189 1.00 95.94 85 PRO A C 1
ATOM 609 O O . PRO A 1 85 ? -6.442 -1.471 12.206 1.00 95.94 85 PRO A O 1
ATOM 612 N N . GLY A 1 86 ? -7.870 -0.183 11.069 1.00 96.88 86 GLY A N 1
ATOM 613 C CA . GLY A 1 86 ? -7.676 -0.859 9.791 1.00 96.88 86 GLY A CA 1
ATOM 614 C C . GLY A 1 86 ? -6.374 -0.459 9.096 1.00 96.88 86 GLY A C 1
ATOM 615 O O . GLY A 1 86 ? -6.104 0.728 8.913 1.00 96.88 86 GLY A O 1
ATOM 616 N N . VAL A 1 87 ? -5.614 -1.450 8.632 1.00 98.44 87 VAL A N 1
ATOM 617 C CA . VAL A 1 87 ? -4.376 -1.255 7.869 1.00 98.44 87 VAL A CA 1
ATOM 618 C C . VAL A 1 87 ? -4.493 -1.805 6.451 1.00 98.44 87 VAL A C 1
ATOM 620 O O . VAL A 1 87 ? -5.116 -2.843 6.204 1.00 98.44 87 VAL A O 1
ATOM 623 N N . MET A 1 88 ? -3.841 -1.113 5.522 1.00 98.88 88 MET A N 1
ATOM 624 C CA . MET A 1 88 ? -3.450 -1.670 4.234 1.00 98.88 88 MET A CA 1
ATOM 625 C C . MET A 1 88 ? -2.050 -2.272 4.357 1.00 98.88 88 MET A C 1
ATOM 627 O O . MET A 1 88 ? -1.166 -1.642 4.942 1.00 98.88 88 MET A O 1
ATOM 631 N N . VAL A 1 89 ? -1.810 -3.442 3.770 1.00 98.88 89 VAL A N 1
ATOM 632 C CA . VAL A 1 89 ? -0.455 -4.013 3.684 1.00 98.88 89 VAL A CA 1
ATOM 633 C C . VAL A 1 89 ? 0.014 -4.056 2.229 1.00 98.88 89 VAL A C 1
ATOM 635 O O . VAL A 1 89 ? -0.644 -4.627 1.366 1.00 98.88 89 VAL A O 1
ATOM 638 N N . ASP A 1 90 ? 1.149 -3.423 1.950 1.00 98.81 90 ASP A N 1
ATOM 639 C CA . ASP A 1 90 ? 1.854 -3.456 0.667 1.00 98.81 90 ASP A CA 1
ATOM 640 C C . ASP A 1 90 ? 2.706 -4.726 0.603 1.00 98.81 90 ASP A C 1
ATOM 642 O O . ASP A 1 90 ? 3.626 -4.898 1.402 1.00 98.81 90 ASP A O 1
ATOM 646 N N . CYS A 1 91 ? 2.377 -5.631 -0.317 1.00 98.75 91 CYS A N 1
ATOM 647 C CA . CYS A 1 91 ? 3.078 -6.898 -0.503 1.00 98.75 91 CYS A CA 1
ATOM 648 C C . CYS A 1 91 ? 4.446 -6.724 -1.179 1.00 98.75 91 CYS A C 1
ATOM 650 O O . CYS A 1 91 ? 5.266 -7.638 -1.111 1.00 98.75 91 CYS A O 1
ATOM 652 N N . SER A 1 92 ? 4.696 -5.580 -1.829 1.00 98.44 92 SER A N 1
ATOM 653 C CA . SER A 1 92 ? 5.917 -5.283 -2.582 1.00 98.44 92 SER A CA 1
ATOM 654 C C . SER A 1 92 ? 6.952 -4.550 -1.709 1.00 98.44 92 SER A C 1
ATOM 656 O O . SER A 1 92 ? 7.030 -4.739 -0.491 1.00 98.44 92 SER A O 1
ATOM 658 N N . HIS A 1 93 ? 7.821 -3.744 -2.320 1.00 97.75 93 HIS A N 1
ATOM 659 C CA . HIS A 1 93 ? 8.748 -2.823 -1.663 1.00 97.75 93 HIS A CA 1
ATOM 660 C C . HIS A 1 93 ? 9.552 -3.475 -0.520 1.00 97.75 93 HIS A C 1
ATOM 662 O O . HIS A 1 93 ? 10.178 -4.518 -0.711 1.00 97.75 93 HIS A O 1
ATOM 668 N N . GLY A 1 94 ? 9.573 -2.860 0.670 1.00 97.69 94 GLY A N 1
ATOM 669 C CA . GLY A 1 94 ? 10.320 -3.364 1.821 1.00 97.69 94 GLY A CA 1
ATOM 670 C C . GLY A 1 94 ? 9.799 -4.708 2.329 1.00 97.69 94 GLY A C 1
ATOM 671 O O . GLY A 1 94 ? 10.591 -5.502 2.824 1.00 97.69 94 GLY A O 1
ATOM 672 N N . ASN A 1 95 ? 8.508 -4.994 2.148 1.00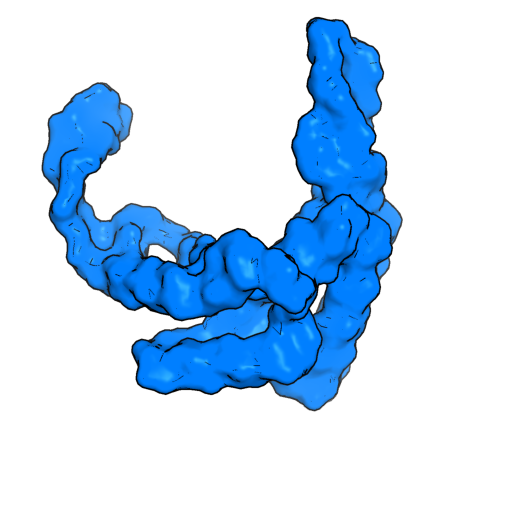 98.50 95 ASN A N 1
ATOM 673 C CA . ASN A 1 95 ? 7.904 -6.260 2.562 1.00 98.50 95 ASN A CA 1
ATOM 674 C C . ASN A 1 95 ? 8.321 -7.434 1.672 1.00 98.50 95 ASN A C 1
ATOM 676 O O . ASN A 1 95 ? 8.538 -8.532 2.175 1.00 98.50 95 ASN A O 1
ATOM 680 N N . SER A 1 96 ? 8.532 -7.182 0.381 1.00 98.19 96 SER A N 1
ATOM 681 C CA . SER A 1 96 ? 9.088 -8.164 -0.560 1.00 98.19 96 SER A CA 1
ATOM 682 C C . SER A 1 96 ? 10.620 -8.252 -0.541 1.00 98.19 96 SER A C 1
ATOM 684 O O . SER A 1 96 ? 11.209 -9.025 -1.296 1.00 98.19 96 SER A O 1
ATOM 686 N N . MET A 1 97 ? 11.291 -7.428 0.274 1.00 97.00 97 MET A N 1
ATOM 687 C CA . MET A 1 97 ? 12.746 -7.217 0.218 1.00 97.00 97 MET A CA 1
ATOM 688 C C . MET A 1 97 ? 13.239 -6.784 -1.176 1.00 97.00 97 MET A C 1
ATOM 690 O O . MET A 1 97 ? 14.376 -7.060 -1.552 1.00 97.00 97 MET A O 1
ATOM 694 N N . LYS A 1 98 ? 12.390 -6.070 -1.929 1.00 96.00 98 LYS A N 1
ATOM 695 C CA . LYS A 1 98 ? 12.600 -5.673 -3.332 1.00 96.00 98 LYS A CA 1
ATOM 696 C C . LYS A 1 98 ? 12.755 -6.838 -4.320 1.00 96.00 98 LYS A C 1
ATOM 698 O O . LYS A 1 98 ? 13.270 -6.629 -5.417 1.00 96.00 98 LYS A O 1
ATOM 703 N N . ASP A 1 99 ? 12.305 -8.039 -3.964 1.00 98.25 99 ASP A N 1
ATOM 704 C CA . ASP A 1 99 ? 12.163 -9.148 -4.906 1.00 98.25 99 ASP A CA 1
ATOM 705 C C . ASP A 1 99 ? 10.674 -9.417 -5.141 1.00 98.25 99 ASP A C 1
ATOM 707 O O . ASP A 1 99 ? 9.970 -9.907 -4.260 1.00 98.25 99 ASP A O 1
ATOM 711 N N . TYR A 1 100 ? 10.192 -9.103 -6.347 1.00 98.56 100 TYR A N 1
ATOM 712 C CA . TYR A 1 100 ? 8.783 -9.252 -6.717 1.00 98.56 100 TYR A CA 1
ATOM 713 C C . TYR A 1 100 ? 8.254 -10.677 -6.506 1.00 98.56 100 TYR A C 1
ATOM 715 O O . TYR A 1 100 ? 7.073 -10.843 -6.210 1.00 98.56 100 TYR A O 1
ATOM 723 N N . ARG A 1 101 ? 9.127 -11.692 -6.576 1.00 98.50 101 ARG A N 1
ATOM 724 C CA . ARG A 1 101 ? 8.782 -13.107 -6.364 1.00 98.50 101 ARG A CA 1
ATOM 725 C C . ARG A 1 101 ? 8.375 -13.412 -4.925 1.00 98.50 101 ARG A C 1
ATOM 727 O O . ARG A 1 101 ? 7.772 -14.447 -4.664 1.00 98.50 101 ARG A O 1
ATOM 734 N N . ASN A 1 102 ? 8.678 -12.514 -3.988 1.00 98.62 102 ASN A N 1
ATOM 735 C CA . ASN A 1 102 ? 8.250 -12.638 -2.599 1.00 98.62 102 ASN A CA 1
ATOM 736 C C . ASN A 1 102 ? 6.833 -12.097 -2.365 1.00 98.62 102 ASN A C 1
ATOM 738 O O . ASN A 1 102 ? 6.249 -12.415 -1.332 1.00 98.62 102 ASN A O 1
ATOM 742 N N . GLN A 1 103 ? 6.241 -11.324 -3.288 1.00 98.75 103 GLN A N 1
ATOM 743 C CA . GLN A 1 103 ? 4.883 -10.791 -3.095 1.00 98.75 103 GLN A CA 1
ATOM 744 C C . GLN A 1 103 ? 3.831 -11.892 -2.831 1.00 98.75 103 GLN A C 1
ATOM 746 O O . GLN A 1 103 ? 3.035 -11.711 -1.906 1.00 98.75 103 GLN A O 1
ATOM 751 N N . PRO A 1 104 ? 3.828 -13.048 -3.535 1.00 98.75 104 PRO A N 1
ATOM 752 C CA . PRO A 1 104 ? 2.904 -14.145 -3.237 1.00 98.75 104 PRO A CA 1
ATOM 753 C C . PRO A 1 104 ? 3.106 -14.753 -1.843 1.00 98.75 104 PRO A C 1
ATOM 755 O O . PRO A 1 104 ? 2.138 -15.167 -1.208 1.00 98.75 104 PRO A O 1
ATOM 758 N N . MET A 1 105 ? 4.341 -14.768 -1.330 1.00 98.62 105 MET A N 1
ATOM 759 C CA . MET A 1 105 ? 4.646 -15.232 0.028 1.00 98.62 105 MET A CA 1
ATOM 760 C C . MET A 1 105 ? 4.077 -14.276 1.081 1.00 98.62 105 MET A C 1
ATOM 762 O O . MET A 1 105 ? 3.421 -14.724 2.020 1.00 98.62 105 MET A O 1
ATOM 766 N N . VAL A 1 106 ? 4.264 -12.965 0.887 1.00 98.75 106 VAL A N 1
ATOM 767 C CA . VAL A 1 106 ? 3.658 -11.937 1.745 1.00 98.75 106 VAL A CA 1
ATOM 768 C C . VAL A 1 106 ? 2.134 -12.065 1.723 1.00 98.75 106 VAL A C 1
ATOM 770 O O . VAL A 1 106 ? 1.494 -12.121 2.771 1.00 98.75 106 VAL A O 1
ATOM 773 N N . ALA A 1 107 ? 1.546 -12.191 0.531 1.00 98.81 107 ALA A N 1
ATOM 774 C CA . ALA A 1 107 ? 0.110 -12.377 0.370 1.00 98.81 107 ALA A CA 1
ATOM 775 C C . ALA A 1 107 ? -0.403 -13.648 1.064 1.00 98.81 107 ALA A C 1
ATOM 777 O O . ALA A 1 107 ? -1.469 -13.613 1.675 1.00 98.81 107 ALA A O 1
ATOM 778 N N . ALA A 1 108 ? 0.345 -14.755 1.009 1.00 98.81 108 ALA A N 1
ATOM 779 C CA . ALA A 1 108 ? -0.022 -16.002 1.671 1.00 98.81 108 ALA A CA 1
ATOM 780 C C . ALA A 1 108 ? -0.071 -15.862 3.201 1.00 98.81 108 ALA A C 1
ATOM 782 O O . ALA A 1 108 ? -1.015 -16.358 3.819 1.00 98.81 108 ALA A O 1
ATOM 783 N N . ASP A 1 109 ? 0.885 -15.155 3.813 1.00 98.81 109 ASP A N 1
ATOM 784 C CA . ASP A 1 109 ? 0.850 -14.899 5.258 1.00 98.81 109 ASP A CA 1
ATOM 785 C C . ASP A 1 109 ? -0.327 -13.991 5.646 1.00 98.81 109 ASP A C 1
ATOM 787 O O . ASP A 1 109 ? -1.062 -14.298 6.584 1.00 98.81 109 ASP A O 1
ATOM 791 N N . LEU A 1 110 ? -0.594 -12.938 4.867 1.00 98.88 110 LEU A N 1
ATOM 792 C CA . LEU A 1 110 ? -1.764 -12.080 5.081 1.00 98.88 110 LEU A CA 1
ATOM 793 C C . LEU A 1 110 ? -3.078 -12.855 4.934 1.00 98.88 110 LEU A C 1
ATOM 795 O O . LEU A 1 110 ? -3.994 -12.672 5.734 1.00 98.88 110 LEU A O 1
ATOM 799 N N . CYS A 1 111 ? -3.174 -13.750 3.947 1.00 98.81 111 CYS A N 1
ATOM 800 C CA . CYS A 1 111 ? -4.321 -14.640 3.780 1.00 98.81 111 CYS A CA 1
ATOM 801 C C . CYS A 1 111 ? -4.524 -15.524 5.012 1.00 98.81 111 CYS A C 1
ATOM 803 O O . CYS A 1 111 ? -5.654 -15.626 5.483 1.00 98.81 111 CYS A O 1
ATOM 805 N N . ARG A 1 112 ? -3.448 -16.102 5.563 1.00 98.75 112 ARG A N 1
ATOM 806 C CA . ARG A 1 112 ? -3.499 -16.894 6.799 1.00 98.75 112 ARG A CA 1
ATOM 807 C C . ARG A 1 112 ? -4.005 -16.056 7.974 1.00 98.75 112 ARG A C 1
ATOM 809 O O . ARG A 1 112 ? -4.955 -16.446 8.640 1.00 98.75 112 ARG A O 1
ATOM 816 N N . GLN A 1 113 ? -3.443 -14.867 8.189 1.00 98.69 113 GLN A N 1
ATOM 817 C CA . GLN A 1 113 ? -3.906 -13.965 9.250 1.00 98.69 113 GLN A CA 1
ATOM 818 C C . GLN A 1 113 ? -5.395 -13.608 9.100 1.00 98.69 113 GLN A C 1
ATOM 820 O O . GLN A 1 113 ? -6.134 -13.578 10.085 1.00 98.69 113 GLN A O 1
ATOM 825 N N . ILE A 1 114 ? -5.851 -13.343 7.871 1.00 98.69 114 ILE A N 1
ATOM 826 C CA . ILE A 1 114 ? -7.258 -13.056 7.569 1.00 98.69 114 ILE A CA 1
ATOM 827 C C . ILE A 1 114 ? -8.133 -14.277 7.868 1.00 98.69 114 ILE A C 1
ATOM 829 O O . ILE A 1 114 ? -9.143 -14.123 8.554 1.00 98.69 114 ILE A O 1
ATOM 833 N N . SER A 1 115 ? -7.771 -15.472 7.388 1.00 98.44 115 SER A N 1
ATOM 834 C CA . SER A 1 115 ? -8.545 -16.695 7.634 1.00 98.44 115 SER A CA 1
ATOM 835 C C . SER A 1 115 ? -8.605 -17.061 9.116 1.00 98.44 115 SER A C 1
ATOM 837 O O . SER A 1 115 ? -9.642 -17.531 9.572 1.00 98.44 115 SER A O 1
ATOM 839 N N . ASP A 1 116 ? -7.546 -16.758 9.872 1.00 97.75 116 ASP A N 1
ATOM 840 C CA . ASP A 1 116 ? -7.457 -16.973 11.323 1.00 97.75 116 ASP A CA 1
ATOM 841 C C . ASP A 1 116 ? -8.292 -15.955 12.132 1.00 97.75 116 ASP A C 1
ATOM 843 O O . ASP A 1 116 ? -8.336 -16.012 13.360 1.00 97.75 116 ASP A O 1
ATOM 847 N N . GLY A 1 117 ? -8.979 -15.018 11.465 1.00 97.44 117 GLY A N 1
ATOM 848 C CA . GLY A 1 117 ? -9.930 -14.102 12.097 1.00 97.44 117 GLY A CA 1
ATOM 849 C C . GLY A 1 117 ? -9.511 -12.634 12.116 1.00 97.44 117 GLY A C 1
ATOM 850 O O . GLY A 1 117 ? -10.296 -11.804 12.582 1.00 97.44 117 GLY A O 1
ATOM 851 N N . SER A 1 118 ? -8.330 -12.274 11.598 1.00 97.25 118 SER A N 1
ATOM 852 C CA . SER A 1 118 ? -7.873 -10.878 11.606 1.00 97.25 118 SER A CA 1
ATOM 853 C C . SER A 1 118 ? -8.864 -9.959 10.885 1.00 97.25 118 SER A C 1
ATOM 855 O O . SER A 1 118 ? -9.255 -10.178 9.730 1.00 97.25 118 SER A O 1
ATOM 857 N N . ARG A 1 119 ? -9.280 -8.898 11.583 1.00 96.94 119 ARG A N 1
ATOM 858 C CA . ARG A 1 119 ? -10.105 -7.799 11.044 1.00 96.94 119 ARG A CA 1
ATOM 859 C C . ARG A 1 119 ? -9.307 -6.516 10.827 1.00 96.94 119 ARG A C 1
ATOM 861 O O . ARG A 1 119 ? -9.833 -5.573 10.244 1.00 96.94 119 ARG A O 1
ATOM 868 N N . THR A 1 120 ? -8.057 -6.511 11.270 1.00 98.31 120 THR A N 1
ATOM 869 C CA . THR A 1 120 ? -7.123 -5.387 11.201 1.00 98.31 120 THR A CA 1
ATOM 870 C C . THR A 1 120 ? -6.652 -5.160 9.769 1.00 98.31 120 THR A C 1
ATOM 872 O O . THR A 1 120 ? -6.591 -4.024 9.312 1.00 98.31 120 THR A O 1
ATOM 875 N N . ILE A 1 121 ? -6.390 -6.233 9.017 1.00 98.56 121 ILE A N 1
ATOM 876 C CA . ILE A 1 121 ? -6.046 -6.146 7.593 1.00 98.56 121 ILE A CA 1
ATOM 877 C C . ILE A 1 121 ? -7.331 -5.872 6.802 1.00 98.56 121 ILE A C 1
ATOM 879 O O . ILE A 1 121 ? -8.180 -6.754 6.632 1.00 98.56 121 ILE A O 1
ATOM 883 N N . THR A 1 122 ? -7.489 -4.635 6.334 1.00 97.94 122 THR A N 1
ATOM 884 C CA . THR A 1 122 ? -8.680 -4.191 5.591 1.00 97.94 122 THR A CA 1
ATOM 885 C C . THR A 1 122 ? -8.442 -4.112 4.091 1.00 97.94 122 THR A C 1
ATOM 887 O O . THR A 1 122 ? -9.400 -4.128 3.320 1.00 97.94 122 THR A O 1
ATOM 890 N N . SER A 1 123 ? -7.182 -4.028 3.666 1.00 98.25 123 SER A N 1
ATOM 891 C CA . SER A 1 123 ? -6.802 -3.912 2.260 1.00 98.25 123 SER A CA 1
ATOM 892 C C . SER A 1 123 ? -5.356 -4.350 2.025 1.00 98.25 123 SER A C 1
ATOM 894 O O . SER A 1 123 ? -4.568 -4.479 2.962 1.00 98.25 123 SER A O 1
ATOM 896 N N . VAL A 1 124 ? -5.009 -4.583 0.760 1.00 98.69 124 VAL A N 1
ATOM 897 C CA . VAL A 1 124 ? -3.650 -4.931 0.334 1.00 98.69 124 VAL A CA 1
ATOM 898 C C . VAL A 1 124 ? -3.257 -4.148 -0.915 1.00 98.69 124 VAL A C 1
ATOM 900 O O . VAL A 1 124 ? -4.123 -3.714 -1.675 1.00 98.69 124 VAL A O 1
ATOM 903 N N . MET A 1 125 ? -1.956 -3.971 -1.124 1.00 98.81 125 MET A N 1
ATOM 904 C CA . MET A 1 125 ? -1.371 -3.377 -2.328 1.00 98.81 125 MET A CA 1
ATOM 905 C C . MET A 1 125 ? -0.397 -4.378 -2.954 1.00 98.81 125 MET A C 1
ATOM 907 O O . MET A 1 125 ? 0.430 -4.953 -2.252 1.00 98.81 125 MET A O 1
ATOM 911 N N . ILE A 1 126 ? -0.516 -4.600 -4.263 1.00 98.75 126 ILE A N 1
ATOM 912 C CA . ILE A 1 126 ? 0.266 -5.580 -5.029 1.00 98.75 126 ILE A CA 1
ATOM 913 C C . ILE A 1 126 ? 0.773 -4.889 -6.294 1.00 98.75 126 ILE A C 1
ATOM 915 O O . ILE A 1 126 ? 0.005 -4.206 -6.973 1.00 98.75 126 ILE A O 1
ATOM 919 N N . GLU A 1 127 ? 2.047 -5.082 -6.626 1.00 98.75 127 GLU A N 1
ATOM 920 C CA . GLU A 1 127 ? 2.622 -4.632 -7.893 1.00 98.75 127 GLU A CA 1
ATOM 921 C C . GLU A 1 127 ? 2.592 -5.778 -8.900 1.00 98.75 127 GLU A C 1
ATOM 923 O O . GLU A 1 127 ? 3.396 -6.711 -8.839 1.00 98.75 127 GLU A O 1
ATOM 928 N N . SER A 1 128 ? 1.636 -5.693 -9.821 1.00 98.75 128 SER A N 1
ATOM 929 C CA . SER A 1 128 ? 1.311 -6.706 -10.823 1.00 98.75 128 SER A CA 1
ATOM 930 C C . SER A 1 128 ? 1.321 -6.089 -12.222 1.00 98.75 128 SER A C 1
ATOM 932 O O . SER A 1 128 ? 0.966 -4.920 -12.403 1.00 98.75 128 SER A O 1
ATOM 934 N N . ASN A 1 129 ? 1.737 -6.874 -13.215 1.00 98.75 129 ASN A N 1
ATOM 935 C CA . ASN A 1 129 ? 1.647 -6.506 -14.621 1.00 98.75 129 ASN A CA 1
ATOM 936 C C . ASN A 1 129 ? 1.371 -7.745 -15.488 1.00 98.75 129 ASN A C 1
ATOM 938 O O . ASN A 1 129 ? 1.362 -8.873 -15.002 1.00 98.75 129 ASN A O 1
ATOM 942 N N . LEU A 1 130 ? 1.148 -7.546 -16.789 1.00 98.69 130 LEU A N 1
ATOM 943 C CA . LEU A 1 130 ? 0.906 -8.657 -17.717 1.00 98.69 130 LEU A CA 1
ATOM 944 C C . LEU A 1 130 ? 2.118 -9.598 -17.805 1.00 98.69 130 LEU A C 1
ATOM 946 O O . LEU A 1 130 ? 1.955 -10.811 -17.881 1.00 98.69 130 LEU A O 1
ATOM 950 N N . VAL A 1 131 ? 3.324 -9.027 -17.792 1.00 98.69 131 VAL A N 1
ATOM 951 C CA . VAL A 1 131 ? 4.605 -9.734 -17.816 1.00 98.69 131 VAL A CA 1
ATOM 952 C C . VAL A 1 131 ? 5.370 -9.399 -16.541 1.00 98.69 131 VAL A C 1
ATOM 954 O O . VAL A 1 131 ? 5.538 -8.226 -16.200 1.00 98.69 131 VAL A O 1
ATOM 957 N N . GLU A 1 132 ? 5.853 -10.437 -15.864 1.00 98.62 132 GLU A N 1
ATOM 958 C CA . GLU A 1 132 ? 6.606 -10.319 -14.616 1.00 98.62 132 GLU A CA 1
ATOM 959 C C . GLU A 1 132 ? 7.943 -9.573 -14.769 1.00 98.62 132 GLU A C 1
ATOM 961 O O . GLU A 1 132 ? 8.493 -9.413 -15.864 1.00 98.62 132 GLU A O 1
ATOM 966 N N . GLY A 1 133 ? 8.519 -9.161 -13.642 1.00 98.44 133 GLY A N 1
ATOM 967 C CA . GLY A 1 133 ? 9.797 -8.467 -13.587 1.00 98.44 133 GLY A CA 1
ATOM 968 C C . GLY A 1 133 ? 9.704 -7.005 -14.030 1.00 98.44 133 GLY A C 1
ATOM 969 O O . GLY A 1 133 ? 8.643 -6.379 -14.018 1.00 98.44 133 GLY A O 1
ATOM 970 N N . ASN A 1 134 ? 10.847 -6.448 -14.422 1.00 98.50 134 ASN A N 1
ATOM 971 C CA . ASN A 1 134 ? 10.952 -5.116 -15.009 1.00 98.50 134 ASN A CA 1
ATOM 972 C C . ASN A 1 134 ? 11.923 -5.093 -16.201 1.00 98.50 134 ASN A C 1
ATOM 974 O O . ASN A 1 134 ? 12.578 -6.085 -16.539 1.00 98.50 134 ASN A O 1
ATOM 978 N N . GLN A 1 135 ? 11.979 -3.950 -16.870 1.00 98.19 135 GLN A N 1
ATOM 979 C CA . GLN A 1 135 ? 12.906 -3.639 -17.949 1.00 98.19 135 GLN A CA 1
ATOM 980 C C . GLN A 1 135 ? 13.392 -2.194 -17.810 1.00 98.19 135 GLN A C 1
ATOM 982 O O . GLN A 1 135 ? 12.680 -1.340 -17.290 1.00 98.19 135 GLN A O 1
ATOM 987 N N . ALA A 1 136 ? 14.601 -1.902 -18.281 1.00 97.44 136 ALA A N 1
ATOM 988 C CA . ALA A 1 136 ? 15.090 -0.530 -18.321 1.00 97.44 136 ALA A CA 1
ATOM 989 C C . ALA A 1 136 ? 14.391 0.256 -19.438 1.00 97.44 136 ALA A C 1
ATOM 991 O O . ALA A 1 136 ? 14.157 -0.275 -20.525 1.00 97.44 136 ALA A O 1
ATOM 992 N N . LEU A 1 137 ? 14.103 1.535 -19.192 1.00 95.56 137 LEU A N 1
ATOM 993 C CA . LEU A 1 137 ? 13.614 2.422 -20.242 1.00 95.56 137 LEU A CA 1
ATOM 994 C C . LEU A 1 137 ? 14.708 2.598 -21.307 1.00 95.56 137 LEU A C 1
ATOM 996 O O . LEU A 1 137 ? 15.830 3.003 -20.996 1.00 95.56 137 LEU A O 1
ATOM 1000 N N . SER A 1 138 ? 14.382 2.295 -22.561 1.00 92.69 138 SER A N 1
ATOM 1001 C CA . SER A 1 138 ? 15.288 2.449 -23.698 1.00 92.69 138 SER A CA 1
ATOM 1002 C C . SER A 1 138 ? 14.901 3.673 -24.535 1.00 92.69 138 SER A C 1
ATOM 1004 O O . SER A 1 138 ? 13.778 4.172 -24.464 1.00 92.69 138 SER A O 1
ATOM 1006 N N . LYS A 1 139 ? 15.846 4.187 -25.336 1.00 94.81 139 LYS A N 1
ATOM 1007 C CA . LYS A 1 139 ? 15.561 5.276 -26.290 1.00 94.81 139 LYS A CA 1
ATOM 1008 C C . LYS A 1 139 ? 14.645 4.818 -27.426 1.00 94.81 139 LYS A C 1
ATOM 1010 O O . LYS A 1 139 ? 13.881 5.618 -27.954 1.00 94.81 139 LYS A O 1
ATOM 1015 N N . ASP A 1 140 ? 14.750 3.547 -27.800 1.00 95.94 140 ASP A N 1
ATOM 1016 C CA . ASP A 1 140 ? 13.892 2.926 -28.798 1.00 95.94 140 ASP A CA 1
ATOM 1017 C C . ASP A 1 140 ? 12.703 2.253 -28.113 1.00 95.94 140 ASP A C 1
ATOM 1019 O O . ASP A 1 140 ? 12.755 1.080 -27.746 1.00 95.94 140 ASP A O 1
ATOM 1023 N N . LEU A 1 141 ? 11.608 2.994 -27.959 1.00 95.06 141 LEU A N 1
ATOM 1024 C CA . LEU A 1 141 ? 10.404 2.497 -27.290 1.00 95.06 141 LEU A CA 1
ATOM 1025 C C . LEU A 1 141 ? 9.785 1.272 -27.982 1.00 95.06 141 LEU A C 1
ATOM 1027 O O . LEU A 1 141 ? 9.045 0.533 -27.336 1.00 95.06 141 LEU A O 1
ATOM 1031 N N . SER A 1 142 ? 10.094 1.027 -29.262 1.00 95.38 142 SER A N 1
ATOM 1032 C CA . SER A 1 142 ? 9.602 -0.151 -29.986 1.00 95.38 142 SER A CA 1
ATOM 1033 C C . SER A 1 142 ? 10.259 -1.458 -29.525 1.00 95.38 142 SER A C 1
ATOM 1035 O O . SER A 1 142 ? 9.683 -2.530 -29.698 1.00 95.38 142 SER A O 1
ATOM 1037 N N . SER A 1 143 ? 11.422 -1.366 -28.870 1.00 95.56 143 SER A N 1
ATOM 1038 C CA . SER A 1 143 ? 12.139 -2.508 -28.288 1.00 95.56 143 SER A CA 1
ATOM 1039 C C . SER A 1 143 ? 11.586 -2.970 -26.934 1.00 95.56 143 SER A C 1
ATOM 1041 O O . SER A 1 143 ? 11.993 -4.019 -26.433 1.00 95.56 143 SER A O 1
ATOM 1043 N N . LEU A 1 144 ? 10.680 -2.200 -26.317 1.00 97.81 144 LEU A N 1
ATOM 1044 C CA . LEU A 1 144 ? 10.138 -2.524 -25.000 1.00 97.81 144 LEU A CA 1
ATOM 1045 C C . LEU A 1 144 ? 9.153 -3.689 -25.081 1.00 97.81 144 LEU A C 1
ATOM 1047 O O . LEU A 1 144 ? 8.249 -3.726 -25.917 1.00 97.81 144 LEU A O 1
ATOM 1051 N N . VAL A 1 145 ? 9.274 -4.617 -24.135 1.00 98.06 145 VAL A N 1
ATOM 1052 C CA . VAL A 1 145 ? 8.315 -5.709 -23.980 1.00 98.06 145 VAL A CA 1
ATOM 1053 C C . VAL A 1 145 ? 6.999 -5.119 -23.480 1.00 98.06 145 VAL A C 1
ATOM 1055 O O . VAL A 1 145 ? 6.919 -4.584 -22.370 1.00 98.06 145 VAL A O 1
ATOM 1058 N N . ARG A 1 146 ? 5.950 -5.205 -24.302 1.00 97.38 146 ARG A N 1
ATOM 1059 C CA . ARG A 1 146 ? 4.608 -4.741 -23.937 1.00 97.38 146 ARG A CA 1
ATOM 1060 C C . ARG A 1 146 ? 4.122 -5.461 -22.677 1.00 97.38 146 ARG A C 1
ATOM 1062 O O . ARG A 1 146 ? 4.129 -6.684 -22.621 1.00 97.38 146 ARG A O 1
ATOM 1069 N N . GLY A 1 147 ? 3.631 -4.692 -21.704 1.00 97.75 147 GLY A N 1
ATOM 1070 C CA . GLY A 1 147 ? 3.074 -5.238 -20.463 1.00 97.75 147 GLY A CA 1
ATOM 1071 C C . GLY A 1 147 ? 4.114 -5.630 -19.410 1.00 97.75 147 GLY A C 1
ATOM 1072 O O . GLY A 1 147 ? 3.751 -6.291 -18.447 1.00 97.75 147 GLY A O 1
ATOM 1073 N N . LYS A 1 148 ? 5.382 -5.228 -19.572 1.00 98.56 148 LYS A N 1
ATOM 1074 C CA . LYS A 1 148 ? 6.436 -5.387 -18.562 1.00 98.56 148 LYS A CA 1
ATOM 1075 C C . LYS A 1 148 ? 6.798 -4.030 -17.952 1.00 98.56 148 LYS A C 1
ATOM 1077 O O . LYS A 1 148 ? 6.957 -3.049 -18.682 1.00 98.56 148 LYS A O 1
ATOM 1082 N N . SER A 1 149 ? 6.921 -3.968 -16.627 1.00 98.31 149 SER A N 1
ATOM 1083 C CA . SER A 1 149 ? 7.176 -2.718 -15.891 1.00 98.31 149 SER A CA 1
ATOM 1084 C C . SER A 1 149 ? 8.492 -2.048 -16.298 1.00 98.31 149 SER A C 1
ATOM 1086 O O . SER A 1 149 ? 9.475 -2.738 -16.549 1.00 98.31 149 SER A O 1
ATOM 1088 N N . VAL A 1 150 ? 8.530 -0.711 -16.321 1.00 97.56 150 VAL A N 1
ATOM 1089 C CA . VAL A 1 150 ? 9.761 0.090 -16.512 1.00 97.56 150 VAL A CA 1
ATOM 1090 C C . VAL A 1 150 ? 10.311 0.678 -15.206 1.00 97.56 150 VAL A C 1
ATOM 1092 O O . VAL A 1 150 ? 11.291 1.420 -15.219 1.00 97.56 150 VAL A O 1
ATOM 1095 N N . THR A 1 151 ? 9.663 0.376 -14.080 1.00 97.19 151 THR A N 1
ATOM 1096 C CA . THR A 1 151 ? 10.035 0.832 -12.737 1.00 97.19 151 THR A CA 1
ATOM 1097 C C . THR A 1 151 ? 10.355 -0.381 -11.862 1.00 97.19 151 THR A C 1
ATOM 1099 O O . THR A 1 151 ? 11.261 -1.155 -12.190 1.00 97.19 151 THR A O 1
ATOM 1102 N N . ASP A 1 152 ? 9.636 -0.563 -10.757 1.00 97.25 152 ASP A N 1
ATOM 1103 C CA . ASP A 1 152 ? 9.778 -1.716 -9.885 1.00 97.25 152 ASP A CA 1
ATOM 1104 C C . ASP A 1 152 ? 9.260 -2.979 -10.578 1.00 97.25 152 ASP A C 1
ATOM 1106 O O . ASP A 1 152 ? 8.394 -2.938 -11.458 1.00 97.25 152 ASP A O 1
ATOM 1110 N N . ALA A 1 153 ? 9.864 -4.109 -10.225 1.00 98.38 153 ALA A N 1
ATOM 1111 C CA . ALA A 1 153 ? 9.506 -5.400 -10.780 1.00 98.38 153 ALA A CA 1
ATOM 1112 C C . ALA A 1 153 ? 8.141 -5.857 -10.253 1.00 98.38 153 ALA A C 1
ATOM 1114 O O . ALA A 1 153 ? 7.868 -5.763 -9.060 1.00 98.38 153 ALA A O 1
ATOM 1115 N N . CYS A 1 154 ? 7.303 -6.381 -11.144 1.00 98.81 154 CYS A N 1
ATOM 1116 C CA . CYS A 1 154 ? 5.957 -6.834 -10.805 1.00 98.81 154 CYS A CA 1
ATOM 1117 C C . CYS A 1 154 ? 5.851 -8.359 -10.864 1.00 98.81 154 CYS A C 1
ATOM 1119 O O . CYS A 1 154 ? 6.592 -8.997 -11.611 1.00 98.81 154 CYS A O 1
ATOM 1121 N N . ILE A 1 155 ? 4.893 -8.940 -10.140 1.00 98.88 155 ILE A N 1
ATOM 1122 C CA . ILE A 1 155 ? 4.442 -10.306 -10.441 1.00 98.88 155 ILE A CA 1
ATOM 1123 C C . ILE A 1 155 ? 3.717 -10.343 -11.791 1.00 98.88 155 ILE A C 1
ATOM 1125 O O . ILE A 1 155 ? 3.183 -9.325 -12.248 1.00 98.88 155 ILE A O 1
ATOM 1129 N N . GLY A 1 156 ? 3.723 -11.512 -12.429 1.00 98.75 156 GLY A N 1
ATOM 1130 C CA . GLY A 1 156 ? 3.033 -11.738 -13.695 1.00 98.75 156 GLY A CA 1
ATOM 1131 C C . GLY A 1 156 ? 1.527 -11.937 -13.529 1.00 98.75 156 GLY A C 1
ATOM 1132 O O . GLY A 1 156 ? 0.984 -11.946 -12.420 1.00 98.75 156 GLY A O 1
ATOM 1133 N N . TRP A 1 157 ? 0.843 -12.126 -14.656 1.00 98.75 157 TRP A N 1
ATOM 1134 C CA . TRP A 1 157 ? -0.605 -12.327 -14.676 1.00 98.75 157 TRP A CA 1
ATOM 1135 C C . TRP A 1 157 ? -1.049 -13.585 -13.916 1.00 98.75 157 TRP A C 1
ATOM 1137 O O . TRP A 1 157 ? -1.986 -13.512 -13.124 1.00 98.75 157 TRP A O 1
ATOM 1147 N N . ASP A 1 158 ? -0.354 -14.707 -14.104 1.00 98.56 158 ASP A N 1
ATOM 1148 C CA . ASP A 1 158 ? -0.731 -15.985 -13.485 1.00 98.56 158 ASP A CA 1
ATOM 1149 C C . ASP A 1 158 ? -0.635 -15.918 -11.951 1.00 98.56 158 ASP A C 1
ATOM 1151 O O . ASP A 1 158 ? -1.603 -16.228 -11.255 1.00 98.56 158 ASP A O 1
ATOM 1155 N N . ASP A 1 159 ? 0.467 -15.373 -11.424 1.00 98.62 159 ASP A N 1
ATOM 1156 C CA . ASP A 1 159 ? 0.631 -15.109 -9.987 1.00 98.62 159 ASP A CA 1
ATOM 1157 C C . ASP A 1 159 ? -0.437 -14.145 -9.454 1.00 98.62 159 ASP A C 1
ATOM 1159 O O . ASP A 1 159 ? -0.897 -14.268 -8.320 1.00 98.62 159 ASP A O 1
ATOM 1163 N N . THR A 1 160 ? -0.845 -13.162 -10.261 1.00 98.88 160 THR A N 1
ATOM 1164 C CA . THR A 1 160 ? -1.877 -12.193 -9.869 1.00 98.88 160 THR A CA 1
ATOM 1165 C C . THR A 1 160 ? -3.214 -12.884 -9.654 1.00 98.88 160 THR A C 1
ATOM 1167 O O . THR A 1 160 ? -3.870 -12.638 -8.641 1.00 98.88 160 THR A O 1
ATOM 1170 N N . VAL A 1 161 ? -3.613 -13.754 -10.585 1.00 98.81 161 VAL A N 1
ATOM 1171 C CA . VAL A 1 161 ? -4.840 -14.548 -10.458 1.00 98.81 161 VAL A CA 1
ATOM 1172 C C . VAL A 1 161 ? -4.770 -15.415 -9.203 1.00 98.81 161 VAL A C 1
ATOM 1174 O O . VAL A 1 161 ? -5.679 -15.356 -8.376 1.00 98.81 161 VAL A O 1
ATOM 1177 N N . GLU A 1 162 ? -3.661 -16.131 -9.000 1.00 98.69 162 GLU A N 1
ATOM 1178 C CA . GLU A 1 162 ? -3.489 -16.997 -7.833 1.00 98.69 162 GLU A CA 1
ATOM 1179 C C . GLU A 1 162 ? -3.572 -16.217 -6.510 1.00 98.69 162 GLU A C 1
ATOM 1181 O O . GLU A 1 162 ? -4.264 -16.625 -5.572 1.00 98.69 162 GLU A O 1
ATOM 1186 N N . VAL A 1 163 ? -2.896 -15.070 -6.418 1.00 98.75 163 VAL A N 1
ATOM 1187 C CA . VAL A 1 163 ? -2.918 -14.220 -5.222 1.00 98.75 163 VAL A CA 1
ATOM 1188 C C . VAL A 1 163 ? -4.329 -13.701 -4.936 1.00 98.75 163 VAL A C 1
ATOM 1190 O O . VAL A 1 163 ? -4.769 -13.723 -3.782 1.00 98.75 163 VAL A O 1
ATOM 1193 N N . LEU A 1 164 ? -5.067 -13.263 -5.958 1.00 98.88 164 LEU A N 1
ATOM 1194 C CA . LEU A 1 164 ? -6.443 -12.790 -5.788 1.00 98.88 164 LEU A CA 1
ATOM 1195 C C . LEU A 1 164 ? -7.389 -13.916 -5.345 1.00 98.88 164 LEU A C 1
ATOM 1197 O O . LEU A 1 164 ? -8.208 -13.701 -4.446 1.00 98.88 164 LEU A O 1
ATOM 1201 N N . ASP A 1 165 ? -7.242 -15.120 -5.901 1.00 98.81 165 ASP A N 1
ATOM 1202 C CA . ASP A 1 165 ? -8.023 -16.293 -5.498 1.00 98.81 165 ASP A CA 1
ATOM 1203 C C . ASP A 1 165 ? -7.746 -16.696 -4.043 1.00 98.81 165 ASP A C 1
ATOM 1205 O O . ASP A 1 165 ? -8.683 -16.997 -3.291 1.00 98.81 165 ASP A O 1
ATOM 1209 N N . ARG A 1 166 ? -6.481 -16.622 -3.604 1.00 98.62 166 ARG A N 1
ATOM 1210 C CA . ARG A 1 166 ? -6.085 -16.842 -2.203 1.00 98.62 166 ARG A CA 1
ATOM 1211 C C . ARG A 1 166 ? -6.754 -15.837 -1.265 1.00 98.62 166 ARG A C 1
ATOM 1213 O O . ARG A 1 166 ? -7.351 -16.252 -0.269 1.00 98.62 166 ARG A O 1
ATOM 1220 N N . PHE A 1 167 ? -6.742 -14.541 -1.592 1.00 98.75 167 PHE A N 1
ATOM 1221 C CA . PHE A 1 167 ? -7.438 -13.533 -0.782 1.00 98.75 167 PHE A CA 1
ATOM 1222 C C . PHE A 1 167 ? -8.950 -13.769 -0.750 1.00 98.75 167 PHE A C 1
ATOM 1224 O O . PHE A 1 167 ? -9.568 -13.681 0.315 1.00 98.75 167 PHE A O 1
ATOM 1231 N N . ALA A 1 168 ? -9.560 -14.117 -1.885 1.00 98.69 168 ALA A N 1
ATOM 1232 C CA . ALA A 1 168 ? -10.981 -14.439 -1.942 1.00 98.69 168 ALA A CA 1
ATOM 1233 C C . ALA A 1 168 ? -11.329 -15.645 -1.050 1.00 98.69 168 ALA A C 1
ATOM 1235 O O . ALA A 1 168 ? -12.327 -15.609 -0.323 1.00 98.69 168 ALA A O 1
ATOM 1236 N N . ALA A 1 169 ? -10.502 -16.695 -1.062 1.00 98.62 169 ALA A N 1
ATOM 1237 C CA . ALA A 1 169 ? -10.658 -17.860 -0.196 1.00 98.62 169 ALA A CA 1
ATOM 1238 C C . ALA A 1 169 ? -10.494 -17.506 1.291 1.00 98.62 169 ALA A C 1
ATOM 1240 O O . ALA A 1 169 ? -11.356 -17.866 2.091 1.00 98.62 169 ALA A O 1
ATOM 1241 N N . ALA A 1 170 ? -9.463 -16.738 1.653 1.00 98.62 170 ALA A N 1
ATOM 1242 C CA . ALA A 1 170 ? -9.219 -16.305 3.029 1.00 98.62 170 ALA A CA 1
ATOM 1243 C C . ALA A 1 170 ? -10.380 -15.475 3.599 1.00 98.62 170 ALA A C 1
ATOM 1245 O O . ALA A 1 170 ? -10.816 -15.684 4.731 1.00 98.62 170 ALA A O 1
ATOM 1246 N N . ILE A 1 171 ? -10.940 -14.563 2.797 1.00 98.31 171 ILE A N 1
ATOM 1247 C CA . ILE A 1 171 ? -12.093 -13.750 3.201 1.00 98.31 171 ILE A CA 1
ATOM 1248 C C . ILE A 1 171 ? -13.347 -14.605 3.401 1.00 98.31 171 ILE A C 1
ATOM 1250 O O . ILE A 1 171 ? -14.105 -14.335 4.335 1.00 98.31 171 ILE A O 1
ATOM 1254 N N . ARG A 1 172 ? -13.579 -15.618 2.554 1.00 98.44 172 ARG A N 1
ATOM 1255 C CA . ARG A 1 172 ? -14.672 -16.585 2.749 1.00 98.44 172 ARG A CA 1
ATOM 1256 C C . ARG A 1 172 ? -14.473 -17.383 4.037 1.00 98.44 172 ARG A C 1
ATOM 1258 O O . ARG A 1 172 ? -15.384 -17.406 4.852 1.00 98.44 172 ARG A O 1
ATOM 1265 N N . ALA A 1 173 ? -13.275 -17.924 4.263 1.00 98.19 173 ALA A N 1
ATOM 1266 C CA . ALA A 1 173 ? -12.947 -18.676 5.475 1.00 98.19 173 ALA A CA 1
ATOM 1267 C C . ALA A 1 173 ? -13.182 -17.856 6.755 1.00 98.19 173 ALA A C 1
ATOM 1269 O O . ALA A 1 173 ? -13.806 -18.340 7.691 1.00 98.19 173 ALA A O 1
ATOM 1270 N N . ARG A 1 174 ? -12.785 -16.575 6.765 1.00 97.62 174 ARG A N 1
ATOM 1271 C CA . ARG A 1 174 ? -13.027 -15.670 7.902 1.00 97.62 174 ARG A CA 1
ATOM 1272 C C . ARG A 1 174 ? -14.515 -15.433 8.192 1.00 97.62 174 ARG A C 1
ATOM 1274 O O . ARG A 1 174 ? -14.872 -15.074 9.312 1.00 97.62 174 ARG A O 1
ATOM 1281 N N . ARG A 1 175 ? -15.378 -15.511 7.173 1.00 95.06 175 ARG A N 1
ATOM 1282 C CA . ARG A 1 175 ? -16.819 -15.247 7.322 1.00 95.06 175 ARG A CA 1
ATOM 1283 C C . ARG A 1 175 ? -17.575 -16.431 7.935 1.00 95.06 175 ARG A C 1
ATOM 1285 O O . ARG A 1 175 ? -18.564 -16.155 8.610 1.00 95.06 175 ARG A O 1
ATOM 1292 N N . GLY A 1 176 ? -17.075 -17.661 7.770 1.00 79.06 176 GLY A N 1
ATOM 1293 C CA . GLY A 1 176 ? -17.798 -18.894 8.105 1.00 79.06 176 GLY A CA 1
ATOM 1294 C C . GLY A 1 176 ? -18.756 -19.285 6.994 1.00 79.06 176 GLY A C 1
ATOM 1295 O O . GLY A 1 176 ? -19.718 -18.521 6.764 1.00 79.06 176 GLY A O 1
#

Sequence (176 aa):
SGLSMPVGFKNGTGGSIQIALDAIQSASRPHHFLSVTKQGVSAIVSTAGNESCHLILRGGKSGPNYDSQSVAAAETMLREQNLSPGVMVDCSHGNSMKDYRNQPMVAADLCRQISDGSRTITSVMIESNLVEGNQALSKDLSSLVRGKSVTDACIGWDDTVEVLDRFAAAIRARRG

pLDDT: mean 97.46, std 2.11, range [79.06, 98.88]